Protein AF-I0H8M6-F1 (afdb_monomer)

Secondary structure (DSSP, 8-state):
-HHHHHHHHHHHHHHHHHHHHHHHHHHHH-SPPHHHHHHHHHHHHHHHHHHHHHHHHHHHH--

Solvent-accessible surface area (backbone atoms only — not comparable to full-atom values): 3240 Å² total; per-residue (Å²): 113,67,66,59,50,31,25,53,51,14,22,51,53,17,29,54,51,26,55,65,46,46,59,59,48,43,69,72,72,40,87,66,52,76,70,53,48,56,52,54,68,47,42,23,59,56,31,13,52,52,21,17,54,46,25,39,51,51,56,63,71,77,106

Structure (mmCIF, N/CA/C/O backbone):
data_AF-I0H8M6-F1
#
_entry.id   AF-I0H8M6-F1
#
loop_
_atom_site.group_PDB
_atom_site.id
_atom_site.type_symbol
_atom_site.label_atom_id
_atom_site.label_alt_id
_atom_site.label_comp_id
_atom_site.label_asym_id
_atom_site.label_entity_id
_atom_site.label_seq_id
_atom_site.pdbx_PDB_ins_code
_atom_site.Cartn_x
_atom_site.Cartn_y
_atom_site.Cartn_z
_atom_site.occupancy
_atom_site.B_iso_or_equiv
_atom_site.auth_seq_id
_atom_site.auth_comp_id
_atom_site.auth_asym_id
_atom_site.auth_atom_id
_atom_site.pdbx_PDB_model_num
ATOM 1 N N . MET A 1 1 ? -8.590 -4.189 19.886 1.00 63.47 1 MET A N 1
ATOM 2 C CA . MET A 1 1 ? -8.225 -4.930 18.655 1.00 63.47 1 MET A CA 1
ATOM 3 C C . MET A 1 1 ? -8.603 -4.215 17.349 1.00 63.47 1 MET A C 1
ATOM 5 O O . MET A 1 1 ? -7.961 -4.492 16.349 1.00 63.47 1 MET A O 1
ATOM 9 N N . ARG A 1 2 ? -9.569 -3.274 17.323 1.00 78.62 2 ARG A N 1
ATOM 10 C CA . ARG A 1 2 ? -9.982 -2.561 16.088 1.00 78.62 2 ARG A CA 1
ATOM 11 C C . ARG A 1 2 ? -8.855 -1.770 15.389 1.00 78.62 2 ARG A C 1
ATOM 13 O O . ARG A 1 2 ? -8.720 -1.903 14.182 1.00 78.62 2 ARG A O 1
ATOM 20 N N . THR A 1 3 ? -7.973 -1.129 16.159 1.00 83.75 3 THR A N 1
ATOM 21 C CA . THR A 1 3 ? -6.764 -0.426 15.677 1.00 83.75 3 THR A CA 1
ATOM 22 C C . THR A 1 3 ? -5.746 -1.293 14.968 1.00 83.75 3 THR A C 1
ATOM 24 O O . THR A 1 3 ? -5.179 -0.876 13.963 1.00 83.75 3 THR A O 1
ATOM 27 N N . LEU A 1 4 ? -5.549 -2.523 15.438 1.00 84.62 4 LEU A N 1
ATOM 28 C CA . LEU A 1 4 ? -4.728 -3.495 14.719 1.00 84.62 4 LEU A CA 1
ATOM 29 C C . LEU A 1 4 ? -5.398 -3.914 13.404 1.00 84.62 4 LEU A C 1
ATOM 31 O O . LEU A 1 4 ? -4.724 -4.009 12.385 1.00 84.62 4 LEU A O 1
ATOM 35 N N . GLY A 1 5 ? -6.722 -4.095 13.408 1.00 87.19 5 GLY A N 1
ATOM 36 C CA . GLY A 1 5 ? -7.488 -4.418 12.203 1.00 87.19 5 GLY A CA 1
ATOM 37 C C . GLY A 1 5 ? -7.407 -3.331 11.128 1.00 87.19 5 GLY A C 1
ATOM 38 O O . GLY A 1 5 ? -7.140 -3.647 9.974 1.00 87.19 5 GLY A O 1
ATOM 39 N N . ALA A 1 6 ? -7.569 -2.058 11.498 1.00 89.44 6 ALA A N 1
ATOM 40 C CA . ALA A 1 6 ? -7.474 -0.938 10.559 1.00 89.44 6 ALA A CA 1
ATOM 41 C 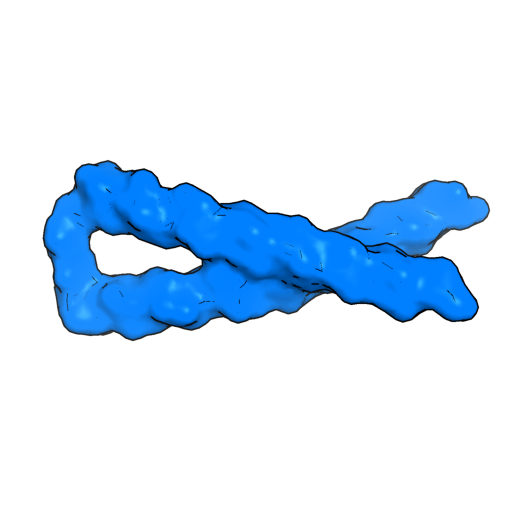C . ALA A 1 6 ? -6.054 -0.750 10.003 1.00 89.44 6 ALA A C 1
ATOM 43 O O . ALA A 1 6 ? -5.894 -0.451 8.821 1.00 89.44 6 ALA A O 1
ATOM 44 N N . LEU A 1 7 ? -5.027 -0.979 10.829 1.00 91.69 7 LEU A N 1
ATOM 45 C CA . LEU A 1 7 ? -3.629 -0.936 10.402 1.00 91.69 7 LEU A CA 1
ATOM 46 C C . LEU A 1 7 ? -3.338 -2.027 9.368 1.00 91.69 7 LEU A C 1
ATOM 48 O O . LEU A 1 7 ? -2.817 -1.732 8.297 1.00 91.69 7 LEU A O 1
ATOM 52 N N . VAL A 1 8 ? -3.717 -3.275 9.657 1.00 92.56 8 VAL A N 1
ATOM 53 C CA . VAL A 1 8 ? -3.500 -4.410 8.749 1.00 92.56 8 VAL A CA 1
ATOM 54 C C . VAL A 1 8 ? -4.312 -4.246 7.463 1.00 92.56 8 VAL A C 1
ATOM 56 O O . VAL A 1 8 ? -3.769 -4.421 6.376 1.00 92.56 8 VAL A O 1
ATOM 59 N N . ALA A 1 9 ? -5.584 -3.851 7.559 1.00 91.06 9 ALA A N 1
ATOM 60 C CA . ALA A 1 9 ? -6.425 -3.609 6.389 1.00 91.06 9 ALA A CA 1
ATOM 61 C C . ALA A 1 9 ? -5.862 -2.486 5.504 1.00 91.06 9 ALA A C 1
ATOM 63 O O . ALA A 1 9 ? -5.766 -2.649 4.289 1.00 91.06 9 ALA A O 1
ATOM 64 N N . GLY A 1 10 ? -5.431 -1.377 6.113 1.00 90.81 10 GLY A N 1
ATOM 65 C CA . GLY A 1 10 ? -4.772 -0.283 5.408 1.00 90.81 10 GLY A CA 1
ATOM 66 C C . GLY A 1 10 ? -3.464 -0.719 4.749 1.00 90.81 10 GLY A C 1
ATOM 67 O O . GLY A 1 10 ? -3.209 -0.366 3.599 1.00 90.81 10 GLY A O 1
ATOM 68 N N . MET A 1 11 ? -2.666 -1.539 5.437 1.00 94.00 11 MET A N 1
ATOM 69 C CA . MET A 1 11 ? -1.414 -2.076 4.904 1.00 94.00 11 MET A CA 1
ATOM 70 C C . MET A 1 11 ? -1.647 -2.915 3.649 1.00 94.00 11 MET A C 1
ATOM 72 O O . MET A 1 11 ? -1.002 -2.692 2.626 1.00 94.00 11 MET A O 1
ATOM 76 N N . PHE A 1 12 ? -2.592 -3.856 3.712 1.00 93.62 12 PHE A N 1
ATOM 77 C CA . PHE A 1 12 ? -2.935 -4.699 2.570 1.00 93.62 12 PHE A CA 1
ATOM 78 C C . PHE A 1 12 ? -3.517 -3.886 1.417 1.00 93.62 12 PHE A C 1
ATOM 80 O O . PHE A 1 12 ? -3.126 -4.105 0.274 1.00 93.62 12 PHE A O 1
ATOM 87 N N . ALA A 1 13 ? -4.394 -2.921 1.701 1.00 91.00 13 ALA A N 1
ATOM 88 C CA . ALA A 1 13 ? -4.930 -2.034 0.676 1.00 91.00 13 ALA A CA 1
ATOM 89 C C . ALA A 1 13 ? -3.809 -1.258 -0.034 1.00 91.00 13 ALA A C 1
ATOM 91 O O . ALA A 1 13 ? -3.756 -1.242 -1.262 1.00 91.00 13 ALA A O 1
ATOM 92 N N . GLY A 1 14 ? -2.874 -0.682 0.728 1.00 90.81 14 GLY A N 1
ATOM 93 C CA . GLY A 1 14 ? -1.706 0.002 0.179 1.00 90.81 14 GLY A CA 1
ATOM 94 C C . GLY A 1 14 ? -0.843 -0.919 -0.682 1.00 90.81 14 GLY A C 1
ATOM 95 O O . GLY A 1 14 ? -0.513 -0.573 -1.813 1.00 90.81 14 GLY A O 1
ATOM 96 N N . LEU A 1 15 ? -0.542 -2.124 -0.195 1.00 92.06 15 LEU A N 1
ATOM 97 C CA . LEU A 1 15 ? 0.266 -3.103 -0.923 1.00 92.06 15 LEU A CA 1
ATOM 98 C C . LEU A 1 15 ? -0.380 -3.509 -2.252 1.00 92.06 15 LEU A C 1
ATOM 100 O O . LEU A 1 15 ? 0.286 -3.504 -3.284 1.00 92.06 15 LEU A O 1
ATOM 104 N N . VAL A 1 16 ? -1.680 -3.813 -2.241 1.00 92.31 16 VAL A N 1
ATOM 105 C CA . VAL A 1 16 ? -2.437 -4.184 -3.446 1.00 92.31 16 VAL A CA 1
ATOM 106 C C . VAL A 1 16 ? -2.406 -3.053 -4.469 1.00 92.31 16 VAL A C 1
ATOM 108 O O . VAL A 1 16 ? -2.109 -3.297 -5.636 1.00 92.31 16 VAL A O 1
ATOM 111 N N . VAL A 1 17 ? -2.644 -1.812 -4.040 1.00 90.50 17 VAL A N 1
ATOM 112 C CA . VAL A 1 17 ? -2.568 -0.644 -4.928 1.00 90.50 17 VAL A CA 1
ATOM 113 C C . VAL A 1 17 ? -1.155 -0.481 -5.492 1.00 90.50 17 VAL A C 1
ATOM 115 O O . VAL A 1 17 ? -0.998 -0.264 -6.689 1.00 90.50 17 VAL A O 1
ATOM 118 N N . GLY A 1 18 ? -0.120 -0.638 -4.666 1.00 87.38 18 GLY A N 1
ATOM 119 C CA . GLY A 1 18 ? 1.269 -0.509 -5.101 1.00 87.38 18 GLY A CA 1
ATOM 120 C C . GLY A 1 18 ? 1.674 -1.557 -6.140 1.00 87.38 18 GLY A C 1
ATOM 121 O O . GLY A 1 18 ? 2.340 -1.221 -7.115 1.00 87.38 18 GLY A O 1
ATOM 122 N N . VAL A 1 19 ? 1.2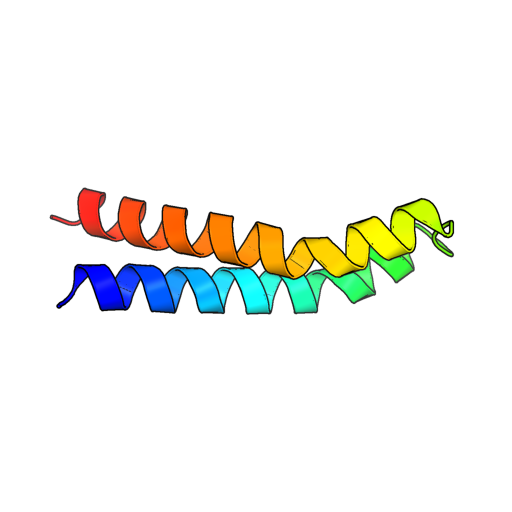20 -2.803 -5.982 1.00 88.25 19 VAL A N 1
ATOM 123 C CA . VAL A 1 19 ? 1.442 -3.873 -6.970 1.00 88.25 19 VAL A CA 1
ATOM 124 C C . VAL A 1 19 ? 0.678 -3.596 -8.266 1.00 88.25 19 VAL A C 1
ATOM 126 O O . VAL A 1 19 ? 1.258 -3.689 -9.345 1.00 88.25 19 VAL A O 1
ATOM 129 N N . LEU A 1 20 ? -0.599 -3.212 -8.176 1.00 89.56 20 LEU A N 1
ATOM 130 C CA . LEU A 1 20 ? -1.436 -2.941 -9.350 1.00 89.56 20 LEU A CA 1
ATOM 131 C C . LEU A 1 20 ? -0.942 -1.751 -10.175 1.00 89.56 20 LEU A C 1
ATOM 133 O O . LEU A 1 20 ? -1.132 -1.730 -11.388 1.00 89.56 20 LEU A O 1
ATOM 137 N N . LEU A 1 21 ? -0.322 -0.759 -9.533 1.00 86.31 21 LEU A N 1
ATOM 138 C CA . LEU A 1 21 ? 0.194 0.428 -10.210 1.00 86.31 21 LEU A CA 1
ATOM 139 C C . LEU A 1 21 ? 1.608 0.246 -10.772 1.00 86.31 21 LEU A C 1
ATOM 141 O O . LEU A 1 21 ? 1.981 0.984 -11.679 1.00 86.31 21 LEU A O 1
ATOM 145 N N . ALA A 1 22 ? 2.384 -0.731 -10.300 1.00 81.94 22 ALA A N 1
ATOM 146 C CA . ALA A 1 22 ? 3.759 -0.925 -10.761 1.00 81.94 22 ALA A CA 1
ATOM 147 C C . ALA A 1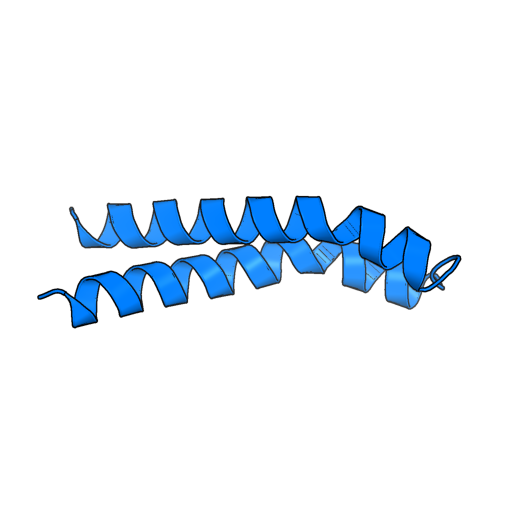 22 ? 3.832 -1.217 -12.273 1.00 81.94 22 ALA A C 1
ATOM 149 O O . ALA A 1 22 ? 4.607 -0.592 -12.994 1.00 81.94 22 ALA A O 1
ATOM 150 N N . GLU A 1 23 ? 2.985 -2.116 -12.778 1.00 79.62 23 GLU A N 1
ATOM 151 C CA . GLU A 1 23 ? 2.972 -2.495 -14.195 1.00 79.62 23 GLU A CA 1
ATOM 152 C C . GLU A 1 23 ? 2.510 -1.375 -15.153 1.00 79.62 23 GLU A C 1
ATOM 154 O O . GLU A 1 23 ? 3.216 -1.107 -16.130 1.00 79.62 23 GLU A O 1
ATOM 159 N N . PRO A 1 24 ? 1.378 -0.674 -14.926 1.00 84.31 24 PRO A N 1
ATOM 160 C CA . PRO A 1 24 ? 0.977 0.431 -15.794 1.00 84.31 24 PRO A CA 1
ATOM 161 C C . PRO A 1 24 ? 1.973 1.592 -15.745 1.00 84.31 24 PRO A C 1
ATOM 163 O O . PRO A 1 24 ? 2.211 2.212 -16.779 1.00 84.31 24 PRO A O 1
ATOM 166 N N . VAL A 1 25 ? 2.606 1.858 -14.596 1.00 82.19 25 VAL A N 1
ATOM 167 C CA . VAL A 1 25 ? 3.662 2.877 -14.494 1.00 82.19 25 VAL A CA 1
ATOM 168 C C . VAL A 1 25 ? 4.852 2.513 -15.381 1.00 82.19 25 VAL A C 1
ATOM 170 O O . VAL A 1 25 ? 5.319 3.367 -16.127 1.00 82.19 25 VAL A O 1
ATOM 173 N N . VAL A 1 26 ? 5.290 1.251 -15.384 1.00 81.94 26 VAL A N 1
ATOM 174 C CA . VAL A 1 26 ? 6.355 0.775 -16.287 1.00 81.94 26 VAL A CA 1
ATOM 175 C C . VAL A 1 26 ? 5.947 0.904 -17.755 1.00 81.94 26 VAL A C 1
ATOM 177 O O . VAL A 1 26 ? 6.735 1.359 -18.581 1.00 81.94 26 VAL A O 1
ATOM 180 N N . ARG A 1 27 ? 4.704 0.554 -18.102 1.00 81.00 27 ARG A N 1
ATOM 181 C CA . ARG A 1 27 ? 4.213 0.669 -19.486 1.00 81.00 27 ARG A CA 1
ATOM 182 C C . ARG A 1 27 ? 4.133 2.119 -19.971 1.00 81.00 27 ARG A C 1
ATOM 184 O O . ARG A 1 27 ? 4.374 2.365 -21.148 1.00 81.00 27 ARG A O 1
ATOM 191 N N . LEU A 1 28 ? 3.794 3.061 -19.089 1.00 84.12 28 LEU A N 1
ATOM 192 C CA . LEU A 1 28 ? 3.665 4.485 -19.416 1.00 84.12 28 LEU A CA 1
ATOM 193 C C . LEU A 1 28 ? 5.008 5.227 -19.411 1.00 84.12 28 LEU A C 1
ATOM 195 O O . LEU A 1 28 ? 5.209 6.119 -20.230 1.00 84.12 28 LEU A O 1
ATOM 199 N N . ALA A 1 29 ? 5.917 4.874 -18.501 1.00 79.69 29 ALA A N 1
ATOM 200 C CA . ALA A 1 29 ? 7.216 5.531 -18.357 1.00 79.69 29 ALA A CA 1
ATOM 201 C C . ALA A 1 29 ? 8.272 5.031 -19.362 1.00 79.69 29 ALA A C 1
ATOM 203 O O . ALA A 1 29 ? 9.347 5.623 -19.465 1.00 79.69 29 ALA A O 1
ATOM 204 N N . GLY A 1 30 ? 7.972 3.967 -20.114 1.00 76.56 30 GLY A N 1
ATOM 205 C CA . GLY A 1 30 ? 8.942 3.297 -20.976 1.00 76.56 30 GLY A CA 1
ATOM 206 C C . GLY A 1 30 ? 9.883 2.380 -20.183 1.00 76.56 30 GLY A C 1
ATOM 207 O O . GLY A 1 30 ? 9.722 2.225 -18.971 1.00 76.56 30 GLY A O 1
ATOM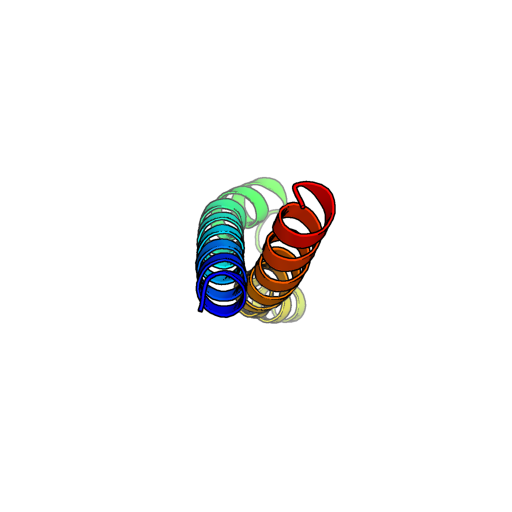 208 N N . PRO A 1 31 ? 10.851 1.724 -20.850 1.00 74.50 31 PRO A N 1
ATOM 209 C CA . PRO A 1 31 ? 11.749 0.782 -20.194 1.00 74.50 31 PRO A CA 1
ATOM 210 C C . PRO A 1 31 ? 12.521 1.491 -19.070 1.00 74.50 31 PRO A C 1
ATOM 212 O O . PRO A 1 31 ? 13.273 2.432 -19.345 1.00 74.50 31 PRO A O 1
ATOM 215 N N . PRO A 1 32 ? 12.333 1.076 -17.806 1.00 72.38 32 PRO A N 1
ATOM 216 C CA . PRO A 1 32 ? 12.974 1.731 -16.683 1.00 72.38 32 PRO A CA 1
ATOM 217 C C . PRO A 1 32 ? 14.484 1.501 -16.751 1.00 72.38 32 PRO A C 1
ATOM 219 O O . PRO A 1 32 ? 14.958 0.417 -17.098 1.00 72.38 32 PRO A O 1
ATOM 222 N N . THR A 1 33 ? 15.258 2.517 -16.378 1.00 80.88 33 THR A N 1
ATOM 223 C CA . THR A 1 33 ? 16.680 2.324 -16.085 1.00 80.88 33 THR A CA 1
ATOM 224 C C . THR A 1 33 ? 16.832 1.400 -14.869 1.00 80.88 33 THR A C 1
ATOM 226 O O . THR A 1 33 ? 15.879 1.175 -14.112 1.00 80.88 33 THR A O 1
ATOM 229 N N . ALA A 1 34 ? 18.028 0.840 -14.666 1.00 75.56 34 ALA A N 1
ATOM 230 C CA . ALA A 1 34 ? 18.293 -0.061 -13.541 1.00 75.56 34 ALA A CA 1
ATOM 231 C C . ALA A 1 34 ? 17.891 0.567 -12.190 1.00 75.56 34 ALA A C 1
ATOM 233 O O . ALA A 1 34 ? 17.211 -0.077 -11.394 1.00 75.56 34 ALA A O 1
ATOM 234 N N . ASP A 1 35 ? 18.195 1.852 -11.989 1.00 76.44 35 ASP A N 1
ATOM 235 C CA . ASP A 1 35 ? 17.863 2.591 -10.764 1.00 76.44 35 ASP A CA 1
ATOM 236 C C . ASP A 1 35 ? 16.350 2.734 -10.542 1.00 76.44 35 ASP A C 1
ATOM 238 O O . ASP A 1 35 ? 15.847 2.541 -9.433 1.00 76.44 35 ASP A O 1
ATOM 242 N N . VAL A 1 36 ? 15.594 3.012 -11.608 1.00 77.00 36 VAL A N 1
ATOM 243 C CA . VAL A 1 36 ? 14.130 3.144 -11.546 1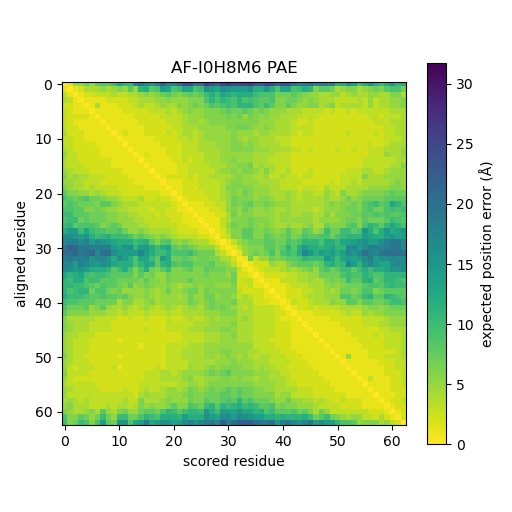.00 77.00 36 VAL A CA 1
ATOM 244 C C . VAL A 1 36 ? 13.468 1.790 -11.290 1.00 77.00 36 VAL A C 1
ATOM 246 O O . VAL A 1 36 ? 12.469 1.719 -10.577 1.00 77.00 36 VAL A O 1
ATOM 249 N N . SER A 1 37 ? 14.047 0.703 -11.802 1.00 77.25 37 SER A N 1
ATOM 250 C CA . SER A 1 37 ? 13.557 -0.661 -11.561 1.00 77.25 37 SER A CA 1
ATOM 251 C C . SER A 1 37 ? 13.686 -1.064 -10.092 1.00 77.25 37 SER A C 1
ATOM 253 O O . SER A 1 37 ? 12.758 -1.643 -9.527 1.00 77.25 37 SER A O 1
ATOM 255 N N . VAL A 1 38 ? 14.805 -0.712 -9.447 1.00 79.44 38 VAL A N 1
ATOM 256 C CA . VAL A 1 38 ? 14.985 -0.926 -8.004 1.00 79.44 38 VAL A CA 1
ATOM 257 C C . VAL A 1 38 ? 13.955 -0.112 -7.221 1.00 79.44 38 VAL A C 1
ATOM 259 O O . VAL A 1 38 ? 13.288 -0.651 -6.339 1.00 79.44 38 VAL A O 1
ATOM 262 N N . LEU A 1 39 ? 13.760 1.162 -7.579 1.00 78.12 39 LEU A N 1
ATOM 263 C CA . LEU A 1 39 ? 12.789 2.035 -6.916 1.00 78.12 39 LEU A CA 1
ATOM 264 C C . LEU A 1 39 ? 11.346 1.508 -7.041 1.00 78.12 39 LEU A C 1
ATOM 266 O O . LEU A 1 39 ? 10.603 1.488 -6.059 1.00 78.12 39 LEU A O 1
ATOM 270 N N . LEU A 1 40 ? 10.964 1.025 -8.228 1.00 78.44 40 LEU A N 1
ATOM 271 C CA . LEU A 1 40 ? 9.666 0.395 -8.486 1.00 78.44 40 LEU A CA 1
ATOM 272 C C . LEU A 1 40 ? 9.477 -0.900 -7.691 1.00 78.44 40 LEU A C 1
ATOM 274 O O . LEU A 1 40 ? 8.364 -1.180 -7.256 1.00 78.44 40 LEU A O 1
ATOM 278 N N . GLY A 1 41 ? 10.550 -1.654 -7.439 1.00 81.44 41 GLY A N 1
ATOM 279 C CA . GLY A 1 41 ? 10.516 -2.827 -6.564 1.00 81.44 41 GLY A CA 1
ATOM 280 C C . GLY A 1 41 ? 10.173 -2.490 -5.107 1.00 81.44 41 GLY A C 1
ATOM 281 O O . GLY A 1 41 ? 9.508 -3.276 -4.433 1.00 81.44 41 GLY A O 1
ATOM 282 N N . PHE A 1 42 ? 10.559 -1.304 -4.626 1.00 85.19 42 PHE A N 1
ATOM 283 C CA . PHE A 1 42 ? 10.235 -0.832 -3.273 1.00 85.19 42 PHE A CA 1
ATOM 284 C C . PHE A 1 42 ? 8.899 -0.086 -3.177 1.00 85.19 42 PHE A C 1
ATOM 286 O O . PHE A 1 42 ? 8.342 0.024 -2.081 1.00 85.19 42 PHE A O 1
ATOM 293 N N . ALA A 1 43 ? 8.351 0.396 -4.296 1.00 85.38 43 ALA A N 1
ATOM 294 C CA . ALA A 1 43 ? 7.108 1.165 -4.316 1.00 85.38 43 ALA A CA 1
ATOM 295 C C . ALA A 1 43 ? 5.923 0.460 -3.613 1.00 85.38 43 ALA A C 1
ATOM 297 O O . ALA A 1 43 ? 5.243 1.125 -2.825 1.00 85.38 43 ALA A O 1
ATOM 298 N N . PRO A 1 44 ? 5.692 -0.863 -3.774 1.00 88.88 44 PRO A N 1
ATOM 299 C CA . PRO A 1 44 ? 4.619 -1.560 -3.067 1.00 88.88 44 PRO A CA 1
ATOM 300 C C . PRO A 1 44 ? 4.775 -1.547 -1.546 1.00 88.88 44 PRO A C 1
ATOM 302 O O . PRO A 1 44 ? 3.791 -1.378 -0.829 1.00 88.88 44 PRO A O 1
ATOM 305 N N . ALA A 1 45 ? 6.005 -1.682 -1.042 1.00 89.62 45 ALA A N 1
ATOM 3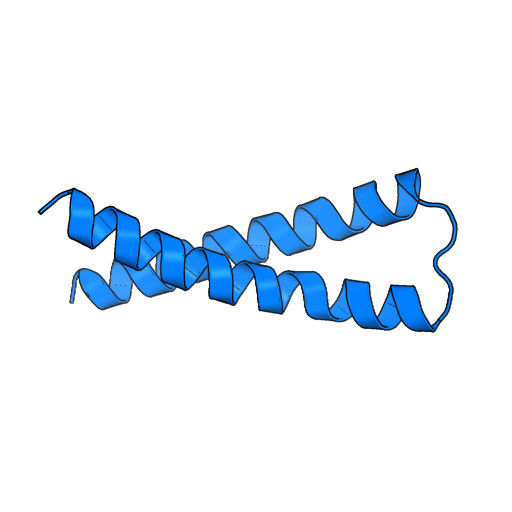06 C CA . ALA A 1 45 ? 6.276 -1.656 0.393 1.00 89.62 45 ALA A CA 1
ATOM 307 C C . ALA A 1 45 ? 6.036 -0.257 0.981 1.00 89.62 45 ALA A C 1
ATOM 309 O O . ALA A 1 45 ? 5.418 -0.124 2.038 1.00 89.62 45 ALA A O 1
ATOM 310 N N . VAL A 1 46 ? 6.456 0.793 0.269 1.00 90.75 46 VAL A N 1
ATOM 311 C CA . VAL A 1 46 ? 6.205 2.185 0.674 1.00 90.75 46 VAL A CA 1
ATOM 312 C C . VAL A 1 46 ? 4.704 2.475 0.705 1.00 90.75 46 VAL A C 1
ATOM 314 O O . VAL A 1 46 ? 4.201 3.035 1.682 1.00 90.75 46 VAL A O 1
ATOM 317 N N . LEU A 1 47 ? 3.966 2.039 -0.320 1.00 91.06 47 LEU A N 1
ATOM 318 C CA . LEU A 1 47 ? 2.514 2.193 -0.367 1.00 91.06 47 LEU A CA 1
ATOM 319 C C . LEU A 1 47 ? 1.801 1.390 0.726 1.00 91.06 47 LEU A C 1
ATOM 321 O O . LEU A 1 47 ? 0.821 1.878 1.282 1.00 91.06 47 LEU A O 1
ATOM 325 N N . ALA A 1 48 ? 2.292 0.201 1.079 1.00 92.44 48 ALA A N 1
ATOM 326 C CA . ALA A 1 48 ? 1.761 -0.580 2.192 1.00 92.44 48 ALA A CA 1
ATOM 327 C C . ALA A 1 48 ? 1.898 0.172 3.525 1.00 92.44 48 ALA A C 1
ATOM 329 O O . ALA A 1 48 ? 0.943 0.254 4.295 1.00 92.44 48 ALA A O 1
ATOM 330 N N . ILE A 1 49 ? 3.052 0.791 3.785 1.00 93.56 49 ILE A N 1
ATOM 331 C CA . ILE A 1 49 ? 3.271 1.593 4.999 1.00 93.56 49 ILE A CA 1
ATOM 332 C C . ILE A 1 49 ? 2.352 2.824 5.008 1.00 93.56 49 ILE A C 1
ATOM 334 O O . ILE A 1 49 ? 1.699 3.105 6.015 1.00 93.56 49 ILE A O 1
ATOM 338 N N . ALA A 1 50 ? 2.252 3.531 3.879 1.00 93.25 50 ALA A N 1
ATOM 339 C CA . ALA A 1 50 ? 1.361 4.680 3.742 1.00 93.25 50 ALA A CA 1
ATOM 340 C C . ALA A 1 50 ? -0.116 4.287 3.934 1.00 93.25 50 ALA A C 1
ATOM 342 O O . ALA A 1 50 ? -0.855 4.971 4.643 1.00 93.25 50 ALA A O 1
ATOM 343 N N . GLY A 1 51 ? -0.533 3.153 3.368 1.00 92.56 51 GLY A N 1
ATOM 344 C CA . GLY A 1 51 ? -1.870 2.592 3.532 1.00 92.56 51 GLY A CA 1
ATOM 345 C C . GLY A 1 51 ? -2.166 2.207 4.980 1.00 92.56 51 GLY A C 1
ATOM 346 O O . GLY A 1 51 ? -3.248 2.508 5.482 1.00 92.56 51 GLY A O 1
ATOM 347 N N . ALA A 1 52 ? -1.202 1.617 5.691 1.00 91.44 52 ALA A N 1
ATOM 348 C CA . ALA A 1 52 ? -1.332 1.296 7.111 1.00 91.44 52 ALA A CA 1
ATOM 349 C C . ALA A 1 52 ? -1.556 2.560 7.957 1.00 91.44 52 ALA A C 1
ATOM 351 O O . ALA A 1 52 ? -2.472 2.610 8.782 1.00 91.44 52 ALA A O 1
ATOM 352 N N . ALA A 1 53 ? -0.759 3.607 7.712 1.00 92.75 53 ALA A N 1
ATOM 353 C CA . ALA A 1 53 ? -0.908 4.898 8.376 1.00 92.75 53 ALA A CA 1
ATOM 354 C C . ALA A 1 53 ? -2.269 5.542 8.068 1.00 92.75 53 ALA A C 1
ATOM 356 O O . ALA A 1 53 ? -2.952 6.003 8.985 1.00 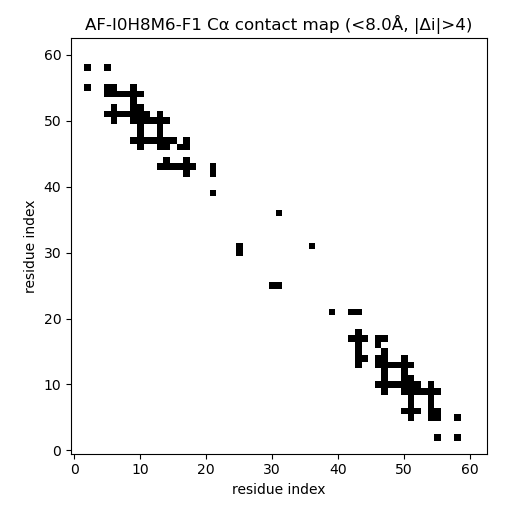92.75 53 ALA A O 1
ATOM 357 N N . ALA A 1 54 ? -2.699 5.515 6.803 1.00 91.81 54 ALA A N 1
ATOM 358 C CA . ALA A 1 54 ? -4.001 6.021 6.382 1.00 91.81 54 ALA A CA 1
ATOM 359 C C . ALA A 1 54 ? -5.159 5.254 7.039 1.00 91.81 54 ALA A C 1
ATOM 361 O O . ALA A 1 54 ? -6.095 5.879 7.531 1.00 91.81 54 ALA A O 1
ATOM 362 N N . GLY A 1 55 ? -5.080 3.922 7.121 1.00 89.44 55 GLY A N 1
ATOM 363 C CA . GLY A 1 55 ? -6.088 3.084 7.777 1.00 89.44 55 GLY A CA 1
ATOM 364 C C . GLY A 1 55 ? -6.274 3.440 9.253 1.00 89.44 55 GLY A C 1
ATOM 365 O O . GLY A 1 55 ? -7.402 3.615 9.716 1.00 89.44 55 GLY A O 1
ATOM 366 N N . VAL A 1 56 ? -5.170 3.649 9.976 1.00 91.56 56 VAL A N 1
ATOM 367 C CA . VAL A 1 56 ? -5.208 4.112 11.373 1.00 91.56 56 VAL A CA 1
ATOM 368 C C . VAL A 1 56 ? -5.772 5.530 11.479 1.00 91.56 56 VAL A C 1
ATOM 370 O O . VAL A 1 56 ? -6.552 5.810 12.390 1.00 91.56 56 VAL A O 1
ATOM 373 N N . LEU A 1 57 ? -5.396 6.432 10.567 1.00 92.19 57 LEU A N 1
ATOM 374 C CA . LEU A 1 57 ? -5.886 7.811 10.564 1.00 92.19 57 LEU A CA 1
ATOM 375 C C . LEU A 1 57 ? -7.402 7.870 10.321 1.00 92.19 57 LEU A C 1
ATOM 377 O O . LEU A 1 57 ? -8.103 8.624 10.994 1.00 92.19 57 LEU A O 1
ATOM 381 N N . ILE A 1 58 ? -7.906 7.046 9.396 1.00 91.62 58 ILE A N 1
ATOM 382 C CA . ILE A 1 58 ? -9.334 6.920 9.097 1.00 91.62 58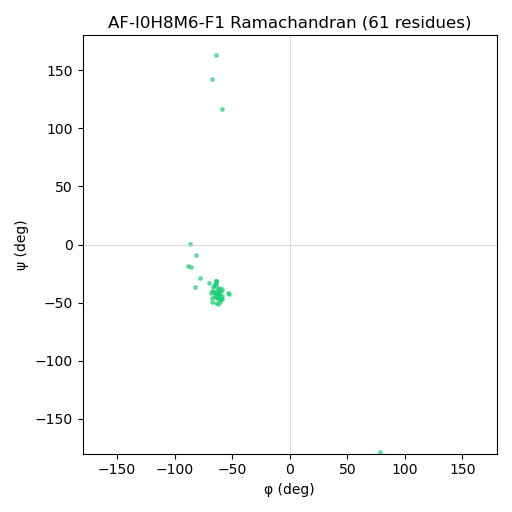 ILE A CA 1
ATOM 383 C C . ILE A 1 58 ? -10.075 6.418 10.332 1.00 91.62 58 ILE A C 1
ATOM 385 O O . ILE A 1 58 ? -11.012 7.087 10.750 1.00 91.62 58 ILE A O 1
ATOM 389 N N . GLU A 1 59 ? -9.634 5.322 10.962 1.00 90.12 59 GLU A N 1
ATOM 390 C CA . GLU A 1 59 ? -10.296 4.814 12.176 1.00 90.12 59 GLU A CA 1
ATOM 391 C C . GLU A 1 59 ? -10.298 5.849 13.306 1.00 90.12 59 GLU A C 1
ATOM 393 O O . GLU A 1 59 ? -11.290 5.984 14.018 1.00 90.12 59 GLU A O 1
ATOM 398 N N . ARG A 1 6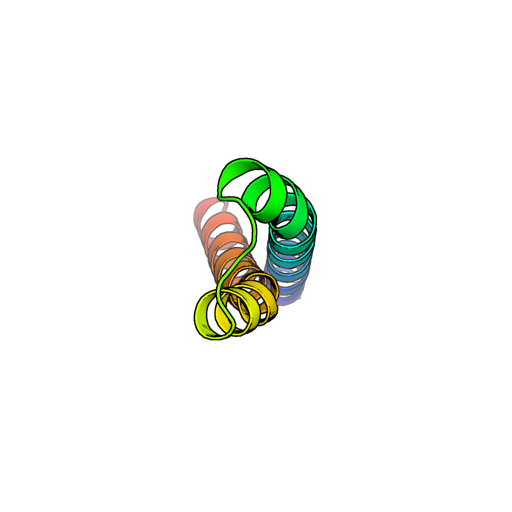0 ? -9.200 6.594 13.484 1.00 87.94 60 ARG A N 1
ATOM 399 C CA . ARG A 1 60 ? -9.140 7.658 14.495 1.00 87.94 60 ARG A CA 1
ATOM 400 C C . ARG A 1 60 ? -10.115 8.796 14.211 1.00 87.94 60 ARG A C 1
ATOM 402 O O . ARG A 1 60 ? -10.579 9.405 15.163 1.00 87.94 60 ARG A O 1
ATOM 409 N N . ARG A 1 61 ? -10.409 9.087 12.942 1.00 89.56 61 ARG A N 1
ATOM 410 C CA . ARG A 1 61 ? -11.352 10.139 12.540 1.00 89.56 61 ARG A CA 1
ATOM 411 C C . ARG A 1 61 ? -12.817 9.715 12.684 1.00 89.56 61 ARG A C 1
ATOM 413 O O . ARG A 1 61 ? -13.666 10.578 12.863 1.00 89.56 61 ARG A O 1
ATOM 420 N N . THR A 1 62 ? -13.128 8.424 12.561 1.00 83.75 62 THR A N 1
ATOM 421 C CA . THR A 1 62 ? -14.499 7.891 12.702 1.00 83.75 62 THR A CA 1
ATOM 422 C C . THR A 1 62 ? -14.901 7.555 14.139 1.00 83.75 62 THR A C 1
ATOM 424 O O . THR A 1 62 ? -16.018 7.081 14.350 1.00 83.75 62 THR A O 1
ATOM 427 N N . ARG A 1 63 ? -14.015 7.777 15.113 1.00 72.00 63 ARG A N 1
ATOM 428 C CA . ARG A 1 63 ? -14.324 7.714 16.546 1.00 72.00 63 ARG A CA 1
ATOM 429 C C . ARG A 1 63 ? -14.696 9.084 17.081 1.00 72.00 63 ARG A C 1
ATOM 431 O O . ARG A 1 63 ? -15.572 9.100 17.969 1.00 72.00 63 ARG A O 1
#

Organism: Actinoplanes missouriensis (strain ATCC 14538 / DSM 43046 / CBS 188.64 / JCM 3121 / NBRC 102363 / NCIMB 12654 / NRRL B-3342 / UNCC 431) (NCBI:txid512565)

InterPro domains:
  IPR046001 Protein of unknown function DUF5957 [PF19382] (3-62)

Radius of gyration: 14.18 Å; Cα contacts (8 Å, |Δi|>4): 63; chains: 1; bounding box: 33×15×40 Å

Foldseek 3Di:
DVLVVLLQVLLVVQLVVLVVVLVVCCVVVDPDDPVVVVVSVCSSVVSSNVRSVVSNVVVVVVD

pLDDT: mean 85.69, std 6.72, range [63.47, 94.0]

Mean predicted aligned error: 5.22 Å

Sequence (63 aa):
MRTLGALVAGMFAGLVVGVLLAEPVVRLAGPPTADVSVLLGFAPAVLAIAGAAAGVLIERRTR